Protein AF-A0A090M4R9-F1 (afdb_monomer)

Nearest PDB structures (foldseek):
  3mxz-assembly1_A  TM=8.730E-01  e=6.800E-06  Arabidopsis thaliana
  1h7c-assembly1_A  TM=8.336E-01  e=1.410E-05  Homo sapiens
  6b87-assembly1_A-2  TM=7.818E-01  e=1.385E+00  synthetic construct
  6b87-assembly2_B-3  TM=8.150E-01  e=1.733E+00  synthetic construct
  7uc6-assembly1_A  TM=7.525E-01  e=1.733E+00  Homo sapiens

Organism: Ostreococcus tauri (NCBI:txid70448)

Radius of gyration: 20.89 Å; Cα contacts (8 Å, |Δi|>4): 79; chains: 1; bounding box: 40×32×60 Å

InterPro domains:
  IPR004226 Tubulin binding cofactor A [PF02970] (12-111)
  IPR004226 Tubulin binding cofactor A [PTHR21500] (12-118)
  IPR036126 Tubulin binding cofactor A superfamily [SSF46988] (14-114)

Mean predicted aligned error: 5.05 Å

Secondary structure (DSSP, 8-state):
-PPPPPPPHHHHHHHHHHHHHHHHHHHHHHHHHHHHHHHHHHHHHHHHHTT--HHHHHHHHHHHHHHHHHHHHHHHHHHHHHHHHHHHHHHHTT-TTTTT-HHHHHHHHHHHHHHHHH--

Sequence (120 aa):
MEATPRASAEDAKRAIKIKTGSLRRLFRERAMYAEEVELGERETRAMRARGADASDVKQQENVLQESTMMVHDNATRLIDARNDLESTVKHFELDDGVRESEELVAARALLEEVRAGLET

Structure (mmCIF, N/CA/C/O backbone):
data_AF-A0A090M4R9-F1
#
_entry.id   AF-A0A090M4R9-F1
#
loop_
_atom_site.group_PDB
_atom_site.id
_atom_site.type_symbol
_atom_site.label_atom_id
_atom_site.label_alt_id
_atom_site.label_comp_id
_atom_site.label_asym_id
_atom_site.label_entity_id
_atom_site.label_seq_id
_atom_site.pdbx_PDB_ins_code
_atom_site.Cartn_x
_atom_site.Cartn_y
_atom_site.Cartn_z
_atom_site.occupancy
_atom_site.B_iso_or_equiv
_atom_site.auth_seq_id
_atom_site.auth_comp_id
_atom_site.auth_asym_id
_atom_site.auth_atom_id
_atom_site.pdbx_PDB_model_num
ATOM 1 N N . MET A 1 1 ? 17.130 23.641 -28.089 1.00 40.41 1 MET A N 1
ATOM 2 C CA . MET A 1 1 ? 16.287 22.821 -27.198 1.00 40.41 1 MET A CA 1
ATOM 3 C C . MET A 1 1 ? 17.169 21.691 -26.706 1.00 40.41 1 MET A C 1
ATOM 5 O O . MET A 1 1 ? 17.398 20.752 -27.455 1.00 40.41 1 MET A O 1
ATOM 9 N N . GLU A 1 2 ? 17.782 21.850 -25.533 1.00 36.34 2 GLU A N 1
ATOM 10 C CA . GLU A 1 2 ? 18.519 20.754 -24.898 1.00 36.34 2 GLU A CA 1
ATOM 11 C C . GLU A 1 2 ? 17.513 19.662 -24.545 1.00 36.34 2 GLU A C 1
ATOM 13 O O . GLU A 1 2 ? 16.566 19.895 -23.794 1.00 36.34 2 GLU A O 1
ATOM 18 N N . ALA A 1 3 ? 17.679 18.491 -25.157 1.00 44.41 3 ALA A N 1
ATOM 19 C CA . ALA A 1 3 ? 16.965 17.301 -24.744 1.00 44.41 3 ALA A CA 1
ATOM 20 C C . ALA A 1 3 ? 17.395 16.993 -23.308 1.00 44.41 3 ALA A C 1
ATOM 22 O O . ALA A 1 3 ? 18.577 16.774 -23.044 1.00 44.41 3 ALA A O 1
ATOM 23 N N . THR A 1 4 ? 16.441 17.014 -22.380 1.00 46.31 4 THR A N 1
ATOM 24 C CA . THR A 1 4 ? 16.626 16.498 -21.024 1.00 46.31 4 THR A CA 1
ATOM 25 C C . THR A 1 4 ? 17.293 15.121 -21.122 1.00 46.31 4 THR A C 1
ATOM 27 O O . THR A 1 4 ? 16.818 14.301 -21.915 1.00 46.31 4 THR A O 1
ATOM 30 N N . PRO A 1 5 ? 18.393 14.846 -20.396 1.00 50.44 5 PRO A N 1
ATOM 31 C CA . PRO A 1 5 ? 19.072 13.565 -20.519 1.00 50.44 5 PRO A CA 1
ATOM 32 C C . PRO A 1 5 ? 18.093 12.451 -20.144 1.00 50.44 5 PRO A C 1
ATOM 34 O O . PRO A 1 5 ? 17.562 12.419 -19.034 1.00 50.44 5 PRO A O 1
ATOM 37 N N . ARG A 1 6 ? 17.811 11.569 -21.109 1.00 60.31 6 ARG A N 1
ATOM 38 C CA . ARG A 1 6 ? 16.995 10.372 -20.900 1.00 60.31 6 ARG A CA 1
ATOM 39 C C . ARG A 1 6 ? 17.700 9.548 -19.823 1.00 60.31 6 ARG A C 1
ATOM 41 O O . ARG A 1 6 ? 18.895 9.285 -19.959 1.00 60.31 6 ARG A O 1
ATOM 48 N N . ALA A 1 7 ? 16.993 9.195 -18.749 1.00 68.44 7 ALA A N 1
ATOM 49 C CA . ALA A 1 7 ? 17.532 8.286 -17.742 1.00 68.44 7 ALA A CA 1
ATOM 50 C C . ALA A 1 7 ? 18.058 7.023 -18.442 1.00 68.44 7 ALA A C 1
ATOM 52 O O . ALA A 1 7 ? 17.438 6.551 -19.399 1.00 68.44 7 ALA A O 1
ATOM 53 N N . SER A 1 8 ? 19.209 6.504 -18.008 1.00 86.88 8 SER A N 1
ATOM 54 C CA . SER A 1 8 ? 19.738 5.276 -18.600 1.00 86.88 8 SER A CA 1
ATOM 55 C C . SER A 1 8 ? 18.761 4.118 -18.357 1.00 86.88 8 SER A C 1
ATOM 57 O O . SER A 1 8 ? 18.022 4.124 -17.369 1.00 86.88 8 SER A O 1
ATOM 59 N N . ALA A 1 9 ? 18.758 3.103 -19.226 1.00 91.12 9 ALA A N 1
ATOM 60 C CA . ALA A 1 9 ? 17.903 1.925 -19.042 1.00 91.12 9 ALA A CA 1
ATOM 61 C C . ALA A 1 9 ? 18.119 1.259 -17.667 1.00 91.12 9 ALA A C 1
ATOM 63 O O . ALA A 1 9 ? 17.178 0.756 -17.059 1.00 91.12 9 ALA A O 1
ATOM 64 N N . GLU A 1 10 ? 19.340 1.318 -17.132 1.00 94.25 10 GLU A N 1
ATOM 65 C CA . GLU A 1 10 ? 19.664 0.821 -15.792 1.00 94.25 10 GLU A CA 1
ATOM 66 C C . GLU A 1 10 ? 19.047 1.674 -14.674 1.00 94.25 10 GLU A C 1
ATOM 68 O O . GLU A 1 10 ? 18.541 1.135 -13.687 1.00 94.25 10 GLU A O 1
ATOM 73 N N . ASP A 1 11 ? 19.018 3.000 -14.830 1.00 94.75 11 ASP A N 1
ATOM 74 C CA . ASP A 1 11 ? 18.338 3.885 -13.878 1.00 94.75 11 ASP A CA 1
ATOM 75 C C . ASP A 1 11 ? 16.821 3.675 -13.904 1.00 94.75 11 ASP A C 1
ATOM 77 O O . ASP A 1 11 ? 16.182 3.666 -12.848 1.00 94.75 11 ASP A O 1
ATOM 81 N N . ALA A 1 12 ? 16.250 3.429 -15.087 1.00 95.00 12 ALA A N 1
ATOM 82 C CA . ALA A 1 12 ? 14.839 3.091 -15.249 1.00 95.00 12 ALA A CA 1
ATOM 83 C C . ALA A 1 12 ? 14.486 1.775 -14.535 1.00 95.00 12 ALA A C 1
ATOM 85 O O . ALA A 1 12 ? 13.573 1.750 -13.705 1.00 95.00 12 ALA A O 1
ATOM 86 N N . LYS A 1 13 ? 15.251 0.700 -14.773 1.00 97.19 13 LYS A N 1
ATOM 87 C CA . LYS A 1 13 ? 15.080 -0.590 -14.076 1.00 97.19 13 LYS A CA 1
ATOM 88 C C . LYS A 1 13 ? 15.193 -0.429 -12.563 1.00 97.19 13 LYS A C 1
ATOM 90 O O . LYS A 1 13 ? 14.337 -0.913 -11.820 1.00 97.19 13 LYS A O 1
ATOM 95 N N . ARG A 1 14 ? 16.202 0.312 -12.086 1.00 97.44 14 ARG A N 1
ATOM 96 C CA . ARG A 1 14 ? 16.371 0.608 -10.655 1.00 97.44 14 ARG A CA 1
ATOM 97 C C . ARG A 1 14 ? 15.144 1.322 -10.085 1.00 97.44 14 ARG A C 1
ATOM 99 O O . ARG A 1 14 ? 14.657 0.921 -9.027 1.00 97.44 14 ARG A O 1
ATOM 106 N N . ALA A 1 15 ? 14.635 2.346 -10.767 1.00 96.88 15 ALA A N 1
ATOM 107 C CA . ALA A 1 15 ? 13.455 3.085 -10.328 1.00 96.88 15 ALA A CA 1
ATOM 108 C C . ALA A 1 15 ? 12.212 2.185 -10.252 1.00 96.88 15 ALA A C 1
ATOM 110 O O . ALA A 1 15 ? 11.518 2.188 -9.233 1.00 96.88 15 ALA A O 1
ATOM 111 N N . ILE A 1 16 ? 11.971 1.365 -11.282 1.00 98.25 16 ILE A N 1
ATOM 112 C CA . ILE A 1 16 ? 10.866 0.395 -11.317 1.00 98.25 16 ILE A CA 1
ATOM 113 C C . ILE A 1 16 ? 10.975 -0.580 -10.142 1.00 98.25 16 ILE A C 1
ATOM 115 O O . ILE A 1 16 ? 9.998 -0.787 -9.418 1.00 98.25 16 ILE A O 1
ATOM 119 N N . LYS A 1 17 ? 12.166 -1.135 -9.893 1.00 98.31 17 LYS A N 1
ATOM 120 C CA . LYS A 1 17 ? 12.410 -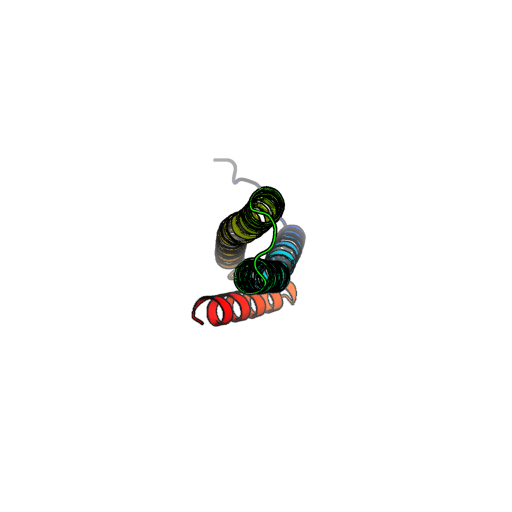2.071 -8.788 1.00 98.31 17 LYS A CA 1
ATOM 121 C C . LYS A 1 17 ? 12.111 -1.454 -7.423 1.00 98.31 17 LYS A C 1
ATOM 123 O O . LYS A 1 17 ? 11.443 -2.083 -6.603 1.00 98.31 17 LYS A O 1
ATOM 128 N N . ILE A 1 18 ? 12.567 -0.222 -7.185 1.00 98.50 18 ILE A N 1
ATOM 129 C CA . ILE A 1 18 ? 12.322 0.501 -5.928 1.00 98.50 18 ILE A CA 1
ATOM 130 C C . ILE A 1 18 ? 10.822 0.728 -5.727 1.00 98.50 18 ILE A C 1
ATOM 132 O O . ILE A 1 18 ? 10.282 0.360 -4.685 1.00 98.50 18 ILE A O 1
ATOM 136 N N . LYS A 1 19 ? 10.135 1.278 -6.734 1.00 98.56 19 LYS A N 1
ATOM 137 C CA . LYS A 1 19 ? 8.696 1.574 -6.653 1.00 98.56 19 LYS A CA 1
ATOM 138 C C . LYS A 1 19 ? 7.859 0.301 -6.482 1.00 98.56 19 LYS A C 1
ATOM 140 O O . LYS A 1 19 ? 6.935 0.282 -5.673 1.00 98.56 19 LYS A O 1
ATOM 145 N N . THR A 1 20 ? 8.245 -0.789 -7.147 1.00 98.69 20 THR A N 1
ATOM 146 C CA . THR A 1 20 ? 7.644 -2.122 -6.962 1.00 98.69 20 THR A CA 1
ATOM 147 C C . THR A 1 20 ? 7.800 -2.608 -5.520 1.00 98.69 20 THR A C 1
ATOM 149 O O . T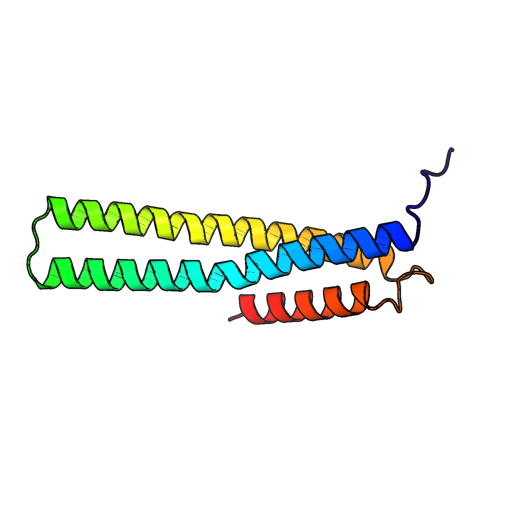HR A 1 20 ? 6.842 -3.094 -4.921 1.00 98.69 20 THR A O 1
ATOM 152 N N . GLY A 1 21 ? 8.987 -2.455 -4.925 1.00 98.44 21 GLY A N 1
ATOM 153 C CA . GLY A 1 21 ? 9.229 -2.806 -3.523 1.00 98.44 21 GLY A CA 1
ATOM 154 C C . GLY A 1 21 ? 8.365 -1.998 -2.552 1.00 98.44 21 GLY A C 1
ATOM 155 O O . GLY A 1 21 ? 7.739 -2.577 -1.661 1.00 98.44 21 GLY A O 1
ATOM 156 N N . SER A 1 22 ? 8.279 -0.682 -2.759 1.00 98.19 22 SER A N 1
ATOM 157 C CA . SER A 1 22 ? 7.440 0.212 -1.952 1.00 98.19 22 SER A CA 1
ATOM 158 C C . SER A 1 22 ? 5.963 -0.177 -2.010 1.00 98.19 22 SER A C 1
ATOM 160 O O . SER A 1 22 ? 5.335 -0.338 -0.963 1.00 98.19 22 SER A O 1
ATOM 162 N N . LEU A 1 23 ? 5.426 -0.402 -3.215 1.00 98.50 23 LEU A N 1
ATOM 163 C CA . LEU A 1 23 ? 4.041 -0.833 -3.401 1.00 98.50 23 LEU A CA 1
ATOM 164 C C . LEU A 1 23 ? 3.774 -2.182 -2.717 1.00 98.50 23 LEU A C 1
ATOM 166 O O . LEU A 1 23 ? 2.784 -2.331 -2.005 1.00 98.50 23 LEU A O 1
ATOM 170 N N . ARG A 1 24 ? 4.686 -3.152 -2.868 1.00 98.06 24 ARG A N 1
ATOM 171 C CA . ARG A 1 24 ? 4.543 -4.488 -2.270 1.00 98.06 24 ARG A CA 1
ATOM 172 C C . ARG A 1 24 ? 4.492 -4.434 -0.746 1.00 98.06 24 ARG A C 1
ATOM 174 O O . ARG A 1 24 ? 3.722 -5.175 -0.140 1.00 98.06 24 ARG A O 1
ATOM 181 N N . ARG A 1 25 ? 5.313 -3.582 -0.125 1.00 97.69 25 ARG A N 1
ATOM 182 C CA . ARG A 1 25 ? 5.317 -3.388 1.332 1.00 97.69 25 ARG A CA 1
ATOM 183 C C . ARG A 1 25 ? 3.972 -2.842 1.804 1.00 97.69 25 ARG A C 1
ATOM 185 O O . ARG A 1 25 ? 3.354 -3.460 2.662 1.00 97.69 25 ARG A O 1
ATOM 192 N N . LEU A 1 26 ? 3.500 -1.758 1.187 1.00 97.38 26 LEU A N 1
ATOM 193 C CA . LEU A 1 26 ? 2.215 -1.139 1.529 1.00 97.38 26 LEU A CA 1
ATOM 194 C C . LEU A 1 26 ? 1.049 -2.119 1.361 1.00 97.38 26 LEU A C 1
ATOM 196 O O . LEU A 1 26 ? 0.179 -2.191 2.226 1.00 97.38 26 LEU A O 1
ATOM 200 N N . PHE A 1 27 ? 1.064 -2.916 0.288 1.00 96.12 27 PHE A N 1
ATOM 201 C CA . PHE A 1 27 ? 0.010 -3.890 0.011 1.00 96.12 27 PHE A CA 1
ATOM 202 C C . PHE A 1 27 ? -0.065 -4.996 1.071 1.00 96.12 27 PHE A C 1
ATOM 204 O O . PHE A 1 27 ? -1.155 -5.418 1.443 1.00 96.12 27 PHE A O 1
ATOM 211 N N . ARG A 1 28 ? 1.083 -5.431 1.607 1.00 93.88 28 ARG A N 1
ATOM 212 C CA . ARG A 1 28 ? 1.130 -6.408 2.707 1.00 93.88 28 ARG A CA 1
ATOM 213 C C . ARG A 1 28 ? 0.703 -5.808 4.044 1.00 93.88 28 ARG A C 1
ATOM 215 O O . ARG A 1 28 ? 0.009 -6.472 4.806 1.00 93.88 28 ARG A O 1
ATOM 222 N N . GLU A 1 29 ? 1.097 -4.566 4.319 1.00 94.75 29 GLU A N 1
ATOM 223 C CA . GLU A 1 29 ? 0.737 -3.854 5.555 1.00 94.75 29 GLU A CA 1
ATOM 224 C C . GLU A 1 29 ? -0.778 -3.691 5.719 1.00 94.75 29 GLU A C 1
ATOM 226 O O . GLU A 1 29 ? -1.276 -3.765 6.839 1.00 94.75 29 GLU A O 1
ATOM 231 N N . ARG A 1 30 ? -1.524 -3.558 4.614 1.00 92.62 30 ARG A N 1
ATOM 232 C CA . ARG A 1 30 ? -2.993 -3.503 4.634 1.00 92.62 30 ARG A CA 1
ATOM 233 C C . ARG A 1 30 ? -3.617 -4.654 5.428 1.00 92.62 30 ARG A C 1
ATOM 235 O O . ARG A 1 30 ? -4.528 -4.414 6.213 1.00 92.62 30 ARG A O 1
ATOM 242 N N . ALA A 1 31 ? -3.152 -5.888 5.215 1.00 89.44 31 ALA A N 1
ATOM 243 C CA . ALA A 1 31 ? -3.717 -7.063 5.879 1.00 8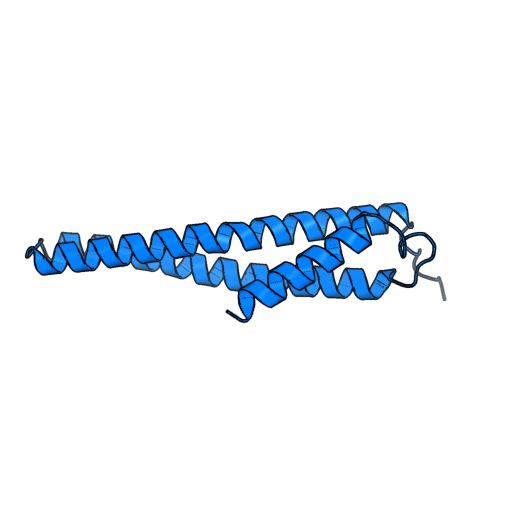9.44 31 ALA A CA 1
ATOM 244 C C . ALA A 1 31 ? -3.482 -7.027 7.397 1.00 89.44 31 ALA A C 1
ATOM 246 O O . ALA A 1 31 ? -4.390 -7.323 8.165 1.00 89.44 31 ALA A O 1
ATOM 247 N N . MET A 1 32 ? -2.291 -6.590 7.816 1.00 91.75 32 MET A N 1
ATOM 248 C CA . MET A 1 32 ? -1.939 -6.428 9.228 1.00 91.75 32 MET A CA 1
ATOM 249 C C . MET A 1 32 ? -2.828 -5.378 9.907 1.00 91.75 32 MET A C 1
ATOM 251 O O . MET A 1 32 ? -3.411 -5.653 10.950 1.00 91.75 32 MET A O 1
ATOM 255 N N . TYR A 1 33 ? -2.995 -4.200 9.296 1.00 92.50 33 TYR A N 1
ATOM 256 C CA . TYR A 1 33 ? -3.842 -3.153 9.876 1.00 92.50 33 TYR A CA 1
ATOM 257 C C . TYR A 1 33 ? -5.326 -3.540 9.907 1.00 92.50 33 TYR A C 1
ATOM 259 O O . TYR A 1 33 ? -6.029 -3.192 10.853 1.00 92.50 33 TYR A O 1
ATOM 267 N N . ALA A 1 34 ? -5.810 -4.284 8.907 1.00 92.06 34 ALA A N 1
ATOM 268 C CA . ALA A 1 34 ? -7.171 -4.814 8.924 1.00 92.06 34 ALA A CA 1
ATOM 269 C C . ALA A 1 34 ? -7.381 -5.796 10.091 1.00 92.06 34 ALA A C 1
ATOM 271 O O . ALA A 1 34 ? -8.375 -5.691 10.808 1.00 92.06 34 ALA A O 1
ATOM 272 N N . GLU A 1 35 ? -6.426 -6.699 10.329 1.00 94.06 35 GLU A N 1
ATOM 273 C CA . GLU A 1 35 ? -6.478 -7.646 11.448 1.00 94.06 35 GLU A CA 1
ATOM 274 C C . GLU A 1 35 ? -6.472 -6.936 12.814 1.00 94.06 35 GLU A C 1
ATOM 276 O O . GLU A 1 35 ? -7.241 -7.308 13.705 1.00 94.06 35 GLU A O 1
ATOM 281 N N . GLU A 1 36 ? -5.657 -5.888 12.977 1.00 95.31 36 GLU A N 1
ATOM 282 C CA . GLU A 1 36 ? -5.624 -5.069 14.197 1.00 95.31 36 GLU A CA 1
ATOM 283 C C . GLU A 1 36 ? -6.973 -4.396 14.477 1.00 95.31 36 GLU A C 1
ATOM 285 O O . GLU A 1 36 ? -7.459 -4.438 15.610 1.00 95.31 36 GLU A O 1
ATOM 290 N N . VAL A 1 37 ? -7.612 -3.825 13.449 1.00 96.88 37 VAL A N 1
ATOM 291 C CA . VAL A 1 37 ? -8.947 -3.221 13.578 1.00 96.88 37 VAL A CA 1
ATOM 292 C C . VAL A 1 37 ? -9.976 -4.273 13.977 1.00 96.88 37 VAL A C 1
ATOM 294 O O . VAL A 1 37 ? -10.711 -4.074 14.944 1.00 96.88 37 VAL A O 1
ATOM 297 N N . GLU A 1 38 ? -10.001 -5.428 13.310 1.00 96.88 38 GLU A N 1
ATOM 298 C CA . GLU A 1 38 ? -10.931 -6.499 13.671 1.00 96.88 38 GLU A CA 1
ATOM 299 C C . GLU A 1 38 ? -10.733 -6.993 15.111 1.00 96.88 38 GLU A C 1
ATOM 301 O O . GLU A 1 38 ? -11.707 -7.277 15.819 1.00 96.88 38 GLU A O 1
ATOM 306 N N . LEU A 1 39 ? -9.480 -7.122 15.558 1.00 96.56 3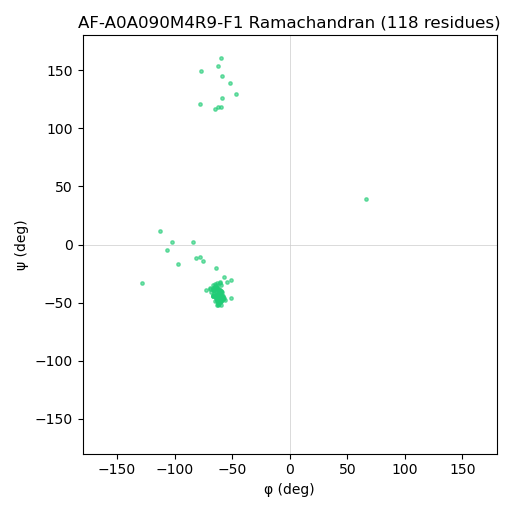9 LEU A N 1
ATOM 307 C CA . LEU A 1 39 ? -9.164 -7.518 16.926 1.00 96.56 39 LEU A CA 1
ATOM 308 C C . LEU A 1 39 ? -9.642 -6.463 17.926 1.00 96.56 39 LEU A C 1
ATOM 310 O O . LEU A 1 39 ? -10.339 -6.816 18.881 1.00 96.56 39 LEU A O 1
ATOM 314 N N . GLY A 1 40 ? -9.335 -5.189 17.677 1.00 97.44 40 GLY A N 1
ATOM 315 C CA . GLY A 1 40 ? -9.760 -4.075 18.519 1.00 97.44 40 GLY A CA 1
ATOM 316 C C . GLY A 1 40 ? -11.282 -3.965 18.607 1.00 97.44 40 GLY A C 1
ATOM 317 O O . GLY A 1 40 ? -11.832 -3.769 19.693 1.00 97.44 40 GLY A O 1
ATOM 318 N N . GLU A 1 41 ? -11.996 -4.185 17.503 1.00 97.88 41 GLU A N 1
ATOM 319 C CA . GLU A 1 41 ? -13.454 -4.254 17.494 1.00 97.88 41 GLU A CA 1
ATOM 320 C C . GLU A 1 41 ? -13.998 -5.429 18.319 1.00 97.88 41 GLU A C 1
ATOM 322 O O . GLU A 1 41 ? -14.952 -5.266 19.088 1.00 97.88 41 GLU A O 1
ATOM 327 N N . ARG A 1 42 ? -13.422 -6.632 18.160 1.00 98.06 42 ARG A N 1
ATOM 328 C CA . ARG A 1 42 ? -13.814 -7.821 18.937 1.00 98.06 42 ARG A CA 1
ATOM 329 C C . ARG A 1 42 ? -13.617 -7.581 20.428 1.00 98.06 42 ARG A C 1
ATOM 331 O O . ARG A 1 42 ? -14.520 -7.880 21.210 1.00 98.06 42 ARG A O 1
ATOM 338 N N . GLU A 1 43 ? -12.478 -7.018 20.810 1.00 97.44 43 GLU A N 1
ATOM 339 C CA . GLU A 1 43 ? -12.168 -6.686 22.196 1.00 97.44 43 GLU A CA 1
ATOM 340 C C . GLU A 1 43 ? -13.135 -5.636 22.752 1.00 97.44 43 GLU A C 1
ATOM 342 O O . GLU A 1 43 ? -13.742 -5.862 23.799 1.00 97.44 43 GLU A O 1
ATOM 347 N N . THR A 1 44 ? -13.381 -4.554 22.009 1.00 97.81 44 THR A N 1
ATOM 348 C CA . THR A 1 44 ? -14.324 -3.493 22.398 1.00 97.81 44 THR A CA 1
ATOM 349 C C . THR A 1 44 ? -15.732 -4.055 22.617 1.00 97.81 44 THR A C 1
ATOM 351 O O . THR A 1 44 ? -16.374 -3.777 23.634 1.00 97.81 44 THR A O 1
ATOM 354 N N . ARG A 1 45 ? -16.218 -4.912 21.704 1.00 98.00 45 ARG A N 1
ATOM 355 C CA . ARG A 1 45 ? -17.510 -5.608 21.850 1.00 98.00 45 ARG A CA 1
ATOM 356 C C . ARG A 1 45 ? -17.535 -6.505 23.088 1.00 98.00 45 ARG A C 1
ATOM 358 O O . ARG A 1 45 ? -18.513 -6.479 23.835 1.00 98.00 45 ARG A O 1
ATOM 365 N N . ALA A 1 46 ? -16.467 -7.261 23.338 1.00 98.06 46 ALA A N 1
ATOM 366 C CA . ALA A 1 46 ? -16.361 -8.131 24.506 1.00 98.06 46 ALA A CA 1
ATOM 367 C C . ALA A 1 46 ? -16.324 -7.342 25.828 1.00 98.06 46 ALA A C 1
ATOM 369 O O . ALA A 1 46 ? -16.953 -7.760 26.800 1.00 98.06 46 ALA A O 1
ATOM 370 N N . MET A 1 47 ? -15.636 -6.195 25.870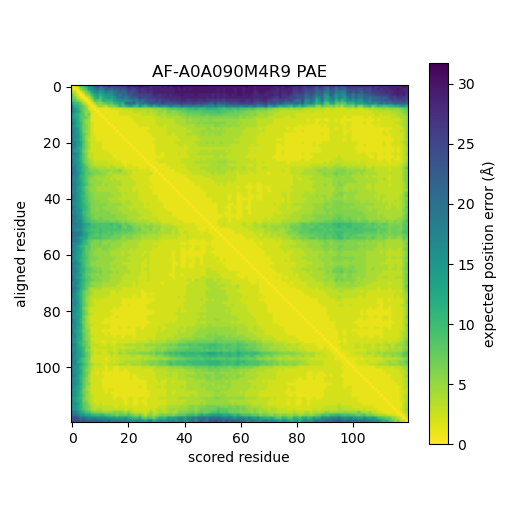 1.00 97.94 47 MET A N 1
ATOM 371 C CA . MET A 1 47 ? -15.606 -5.291 27.028 1.00 97.94 47 MET A CA 1
ATOM 372 C C . MET A 1 47 ? -16.998 -4.762 27.366 1.00 97.94 47 MET A C 1
ATOM 374 O O . MET A 1 47 ? -17.419 -4.815 28.522 1.00 97.94 47 MET A O 1
ATOM 378 N N . ARG A 1 48 ? -17.745 -4.324 26.346 1.00 96.25 48 ARG A N 1
ATOM 379 C CA . ARG A 1 48 ? -19.131 -3.868 26.506 1.00 96.25 48 ARG A CA 1
ATOM 380 C C . ARG A 1 48 ? -20.042 -4.990 27.000 1.00 96.25 48 ARG A C 1
ATOM 382 O O . ARG A 1 48 ? -20.814 -4.780 27.929 1.00 96.25 48 ARG A O 1
ATOM 389 N N . ALA A 1 49 ? -19.922 -6.186 26.423 1.00 97.69 49 ALA A N 1
ATOM 390 C CA . ALA A 1 49 ? -20.755 -7.334 26.780 1.00 97.69 49 ALA A CA 1
ATOM 391 C C . ALA A 1 49 ? -20.540 -7.814 28.225 1.00 97.69 49 ALA A C 1
ATOM 393 O O . ALA A 1 49 ? -21.496 -8.219 28.882 1.00 97.69 49 ALA A O 1
ATOM 394 N N . ARG A 1 50 ? -19.303 -7.747 28.738 1.00 97.38 50 ARG A N 1
ATOM 395 C CA . ARG A 1 50 ? -18.986 -8.126 30.126 1.00 97.38 50 ARG A CA 1
ATOM 396 C C . ARG A 1 50 ? -19.227 -7.017 31.155 1.00 97.38 50 ARG A C 1
ATOM 398 O O . ARG A 1 50 ? -18.932 -7.229 32.325 1.00 97.38 50 ARG A O 1
ATOM 405 N N . GLY A 1 51 ? -19.722 -5.850 30.731 1.00 97.19 51 GLY A N 1
ATOM 406 C CA . GLY A 1 51 ? -19.960 -4.709 31.617 1.00 97.19 51 GLY A CA 1
ATOM 407 C C . GLY A 1 51 ? -18.677 -4.115 32.205 1.00 97.19 51 GLY A C 1
ATOM 408 O O . GLY A 1 51 ? -18.661 -3.770 33.383 1.00 97.19 51 GLY A O 1
ATOM 409 N N . ALA A 1 52 ? -17.600 -4.040 31.412 1.00 97.69 52 ALA A N 1
ATOM 410 C CA . ALA A 1 52 ? -16.366 -3.368 31.821 1.00 97.69 52 ALA A CA 1
ATOM 411 C C . ALA A 1 52 ? -16.607 -1.880 32.147 1.00 97.69 52 ALA A C 1
ATOM 413 O O . ALA A 1 52 ? -17.597 -1.292 31.702 1.00 97.69 52 ALA A O 1
ATOM 414 N N . ASP A 1 53 ? -15.687 -1.276 32.904 1.00 98.06 53 ASP A N 1
ATOM 415 C CA . ASP A 1 53 ? -15.780 0.134 33.281 1.00 98.06 53 ASP A CA 1
ATOM 416 C C . ASP A 1 53 ? -15.816 1.051 32.047 1.00 98.06 53 ASP A C 1
ATOM 418 O O . ASP A 1 53 ? -15.178 0.792 31.023 1.00 98.06 53 ASP A O 1
ATOM 422 N N . ALA A 1 54 ? -16.575 2.144 32.139 1.00 96.69 54 ALA A N 1
ATOM 423 C CA . ALA A 1 54 ? -16.751 3.072 31.027 1.00 96.69 54 ALA A CA 1
ATOM 424 C C . ALA A 1 54 ? -15.434 3.747 30.605 1.00 96.69 54 ALA A C 1
ATOM 426 O O . ALA A 1 54 ? -15.247 4.023 29.418 1.00 96.69 54 ALA A O 1
ATOM 427 N N . SER A 1 55 ? -14.527 4.003 31.552 1.00 97.81 55 SER A N 1
ATOM 428 C CA . SER A 1 55 ? -13.196 4.540 31.272 1.00 97.81 55 SER A CA 1
ATOM 429 C C . SER A 1 55 ? -12.353 3.535 30.491 1.00 97.81 55 SER A C 1
ATOM 431 O O . SER A 1 55 ? -11.742 3.909 29.491 1.00 97.81 55 SER A O 1
ATOM 433 N N . ASP A 1 56 ? -12.378 2.261 30.890 1.00 97.75 56 ASP A N 1
ATOM 434 C CA . ASP A 1 56 ? -11.636 1.191 30.215 1.00 97.75 56 ASP A CA 1
ATOM 435 C C . ASP A 1 56 ? -12.148 0.983 28.784 1.00 97.75 56 ASP A C 1
ATOM 437 O O . ASP A 1 56 ? -11.363 0.905 27.839 1.00 97.75 56 ASP A O 1
ATOM 441 N N . VAL A 1 57 ? -13.475 0.947 28.597 1.00 98.00 57 VAL A N 1
ATOM 442 C CA . VAL A 1 57 ? -14.085 0.844 27.259 1.00 98.00 57 VAL A CA 1
ATOM 443 C C . VAL A 1 57 ? -13.667 2.028 26.392 1.00 98.00 57 VAL A C 1
ATOM 445 O O . VAL A 1 57 ? -13.258 1.829 25.252 1.00 98.00 57 VAL A O 1
ATOM 448 N N . LYS A 1 58 ? -13.712 3.252 26.928 1.00 97.88 58 LYS A N 1
ATOM 449 C CA . LYS A 1 58 ? -13.319 4.452 26.182 1.00 97.88 58 LYS A CA 1
ATOM 450 C C . LYS A 1 58 ? -11.837 4.445 25.805 1.00 97.88 58 LYS A C 1
ATOM 452 O O . LYS A 1 58 ? -11.484 4.904 24.723 1.00 97.88 58 LYS A O 1
ATOM 457 N N . GLN A 1 59 ? -10.967 3.928 26.670 1.00 98.12 59 GLN A N 1
ATOM 458 C CA . GLN A 1 59 ? -9.554 3.765 26.339 1.00 98.12 59 GLN A CA 1
ATOM 459 C C . GLN A 1 59 ? -9.371 2.792 25.170 1.00 98.12 59 GLN A C 1
ATOM 461 O O . GLN A 1 59 ? -8.652 3.118 24.228 1.00 98.12 59 GLN A O 1
ATOM 466 N N . GLN A 1 60 ? -10.058 1.649 25.195 1.00 98.06 60 GLN A N 1
ATOM 467 C CA . GLN A 1 60 ? -10.012 0.691 24.093 1.00 98.06 60 GLN A CA 1
ATOM 468 C C . GLN A 1 60 ? -10.547 1.288 22.783 1.00 98.06 60 GLN A C 1
ATOM 470 O O . GLN A 1 60 ? -9.985 1.044 21.720 1.00 98.06 60 GLN A O 1
ATOM 475 N N . GLU A 1 61 ? -11.602 2.103 22.843 1.00 97.88 61 GLU A N 1
ATOM 476 C CA . GLU A 1 61 ? -12.132 2.796 21.663 1.00 97.88 61 GLU A CA 1
ATOM 477 C C . GLU A 1 61 ? -11.126 3.767 21.046 1.00 97.88 61 GLU A C 1
ATOM 479 O O . GLU A 1 61 ? -11.033 3.841 19.823 1.00 97.88 61 GLU A O 1
ATOM 484 N N . ASN A 1 62 ? -10.344 4.474 21.867 1.00 97.88 62 ASN A N 1
ATOM 485 C CA . ASN A 1 62 ? -9.279 5.340 21.362 1.00 97.88 62 ASN A CA 1
ATOM 486 C C . ASN A 1 62 ? -8.200 4.519 20.638 1.00 97.88 62 ASN A C 1
ATOM 488 O O . ASN A 1 62 ? -7.785 4.894 19.545 1.00 97.88 62 ASN A O 1
ATOM 492 N N . VAL A 1 63 ? -7.800 3.372 21.203 1.00 96.56 63 VAL A N 1
ATOM 493 C CA . VAL A 1 63 ? -6.838 2.454 20.565 1.00 96.56 63 VAL A CA 1
ATOM 494 C C . VAL A 1 63 ? -7.384 1.937 19.232 1.00 96.56 63 VAL A C 1
ATOM 496 O O . VAL A 1 63 ? -6.698 1.990 18.214 1.00 96.56 63 VAL A O 1
ATOM 499 N N . LEU A 1 64 ? -8.648 1.504 19.201 1.00 97.56 64 LEU A N 1
ATOM 500 C CA . LEU A 1 64 ? -9.307 1.070 17.969 1.00 97.56 64 LEU A CA 1
ATOM 501 C C . LEU A 1 64 ? -9.360 2.197 16.926 1.00 97.56 64 LEU A C 1
ATOM 503 O O . LEU A 1 64 ? -9.141 1.955 15.736 1.00 97.56 64 LEU A O 1
ATOM 507 N N . GLN A 1 65 ? -9.632 3.431 17.352 1.00 97.25 65 GLN A N 1
ATOM 508 C CA . GLN A 1 65 ? -9.629 4.586 16.462 1.00 97.25 65 GLN A CA 1
ATOM 509 C C . GLN A 1 65 ? -8.235 4.834 15.869 1.00 97.25 65 GLN A C 1
ATOM 511 O O . GLN A 1 65 ? -8.135 5.094 14.671 1.00 97.25 65 GLN A O 1
ATOM 516 N N . GLU A 1 66 ? -7.166 4.717 16.658 1.00 95.31 66 GLU A N 1
ATOM 517 C CA . GLU A 1 66 ? -5.783 4.828 16.174 1.00 95.31 66 GLU A CA 1
ATOM 518 C C . GLU A 1 66 ? -5.464 3.773 15.107 1.00 95.31 66 GLU A C 1
ATOM 520 O O . GLU A 1 66 ? -5.022 4.131 14.012 1.00 95.31 66 GLU A O 1
ATOM 525 N N . SER A 1 67 ? -5.788 2.499 15.353 1.00 94.12 67 SER A N 1
ATOM 526 C CA . SER A 1 67 ? -5.632 1.429 14.354 1.00 94.12 67 SER A CA 1
ATOM 527 C C . SER A 1 67 ? -6.467 1.681 13.093 1.00 94.12 67 SER A C 1
ATOM 529 O O . SER A 1 67 ? -6.001 1.473 11.972 1.00 94.12 67 SER A O 1
ATOM 531 N N . THR A 1 68 ? -7.687 2.202 13.244 1.00 94.44 68 THR A N 1
ATOM 532 C CA . THR A 1 68 ? -8.561 2.535 12.106 1.00 94.44 6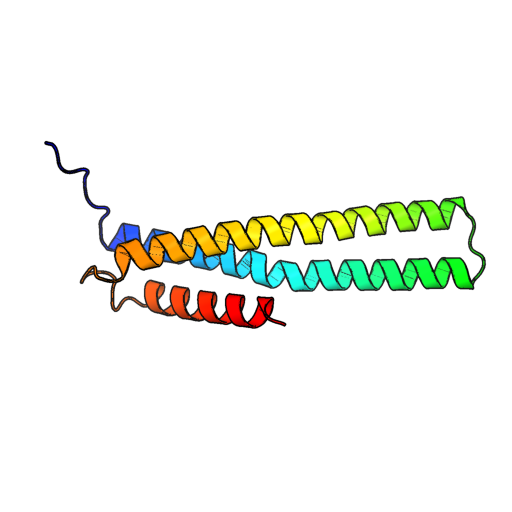8 THR A CA 1
ATOM 533 C C . THR A 1 68 ? -7.973 3.666 11.256 1.00 94.44 68 THR A C 1
ATOM 535 O O . THR A 1 68 ? -8.025 3.615 10.025 1.00 94.44 68 THR A O 1
ATOM 538 N N . MET A 1 69 ? -7.359 4.673 11.886 1.00 94.94 69 MET A N 1
ATOM 539 C CA . MET A 1 69 ? -6.658 5.741 11.164 1.00 94.94 69 MET A CA 1
ATOM 540 C C . MET A 1 69 ? -5.466 5.202 10.361 1.00 94.94 69 MET A C 1
ATOM 542 O O . MET A 1 69 ? -5.224 5.676 9.249 1.00 94.94 69 MET A O 1
ATOM 546 N N . MET A 1 70 ? -4.767 4.178 10.863 1.00 93.75 70 MET A N 1
ATOM 547 C CA . MET A 1 70 ? -3.662 3.536 10.139 1.00 93.75 70 MET A CA 1
ATOM 548 C C . MET A 1 70 ? -4.120 2.818 8.865 1.00 93.75 70 MET A C 1
ATOM 550 O O . MET A 1 70 ? -3.430 2.895 7.847 1.00 93.75 70 MET A O 1
ATOM 554 N N . VAL A 1 71 ? -5.297 2.181 8.873 1.00 93.56 71 VAL A N 1
ATOM 555 C CA . VAL A 1 71 ? -5.884 1.581 7.658 1.00 93.56 71 VAL A CA 1
ATOM 556 C C . VAL A 1 71 ? -6.103 2.645 6.581 1.00 93.56 71 VAL A C 1
ATOM 558 O O . VAL A 1 71 ? -5.760 2.433 5.416 1.00 93.56 71 VAL A O 1
ATOM 561 N N . HIS A 1 72 ? -6.633 3.807 6.964 1.00 92.06 72 HIS A N 1
ATOM 562 C CA . HIS A 1 72 ? -6.874 4.909 6.034 1.00 92.06 72 HIS A CA 1
ATOM 563 C C . HIS A 1 72 ? -5.568 5.511 5.476 1.00 92.06 72 HIS A C 1
ATOM 565 O O . HIS A 1 72 ? -5.468 5.748 4.267 1.00 92.06 72 HIS A O 1
ATOM 571 N N . ASP A 1 73 ? -4.555 5.738 6.324 1.00 95.44 73 ASP A N 1
ATOM 572 C CA . ASP A 1 73 ? -3.231 6.209 5.875 1.00 95.44 73 ASP A CA 1
ATOM 573 C C . ASP A 1 73 ? -2.592 5.216 4.898 1.00 95.44 73 ASP A C 1
ATOM 575 O O . ASP A 1 73 ? -2.172 5.590 3.800 1.00 95.44 73 ASP A O 1
ATOM 579 N N . ASN A 1 74 ? -2.587 3.927 5.256 1.00 96.12 74 ASN A N 1
ATOM 580 C CA . ASN A 1 74 ? -2.051 2.878 4.399 1.00 96.12 74 ASN A CA 1
ATOM 581 C C . ASN A 1 74 ? -2.770 2.836 3.045 1.00 96.12 74 ASN A C 1
ATOM 583 O O . ASN A 1 74 ? -2.097 2.798 2.017 1.00 96.12 74 ASN A O 1
ATOM 587 N N . ALA A 1 75 ? -4.105 2.910 3.026 1.00 93.75 75 ALA A N 1
ATOM 588 C CA . ALA A 1 75 ? -4.885 2.914 1.790 1.00 93.75 75 ALA A CA 1
ATOM 589 C C . ALA A 1 75 ? -4.525 4.100 0.880 1.00 93.75 75 ALA A C 1
ATOM 591 O O . ALA A 1 75 ? -4.326 3.916 -0.322 1.00 93.75 75 ALA A O 1
ATOM 592 N N . THR A 1 76 ? -4.373 5.297 1.453 1.00 95.69 76 THR A N 1
ATOM 593 C CA . THR A 1 76 ? -3.971 6.500 0.704 1.00 95.69 76 THR A CA 1
ATOM 594 C C . THR A 1 76 ? -2.586 6.308 0.084 1.00 95.69 76 THR A C 1
ATOM 596 O O . THR A 1 76 ? -2.412 6.428 -1.129 1.00 95.69 76 THR A O 1
ATOM 599 N N . ARG A 1 77 ? -1.607 5.894 0.895 1.00 97.19 77 ARG A N 1
ATOM 600 C CA . ARG A 1 77 ? -0.224 5.673 0.445 1.00 97.19 77 ARG A CA 1
ATOM 601 C C . ARG A 1 77 ? -0.112 4.541 -0.570 1.00 97.19 77 ARG A C 1
ATOM 603 O O . ARG A 1 77 ? 0.722 4.608 -1.472 1.00 97.19 77 ARG A O 1
ATOM 610 N N . LEU A 1 78 ? -0.937 3.505 -0.436 1.00 96.88 78 LEU A N 1
ATOM 611 C CA . LEU A 1 78 ? -1.012 2.390 -1.374 1.00 96.88 78 LEU A CA 1
ATOM 612 C C . LEU A 1 78 ? -1.495 2.858 -2.750 1.00 96.88 78 LEU A C 1
ATOM 614 O O . LEU A 1 78 ? -0.893 2.494 -3.760 1.00 96.88 78 LEU A O 1
ATOM 618 N N . ILE A 1 79 ? -2.549 3.679 -2.791 1.00 95.56 79 ILE A N 1
ATOM 619 C CA . ILE A 1 79 ? -3.071 4.267 -4.032 1.00 95.56 79 ILE A CA 1
ATOM 620 C C . ILE A 1 79 ? -2.003 5.139 -4.697 1.00 95.56 79 ILE A C 1
ATOM 622 O O . ILE A 1 79 ? -1.763 4.992 -5.897 1.00 95.56 79 ILE A O 1
ATOM 626 N N . ASP A 1 80 ? -1.321 5.986 -3.927 1.00 97.25 80 ASP A N 1
ATOM 627 C CA . ASP A 1 80 ? -0.259 6.849 -4.446 1.00 97.25 80 ASP A CA 1
ATOM 628 C C . ASP A 1 80 ? 0.910 6.036 -5.016 1.00 97.25 80 ASP A C 1
ATOM 630 O O . ASP A 1 80 ? 1.337 6.269 -6.148 1.00 97.25 80 ASP A O 1
ATOM 634 N N . ALA A 1 81 ? 1.384 5.024 -4.282 1.00 98.12 81 ALA A N 1
ATOM 635 C CA . ALA A 1 81 ? 2.458 4.141 -4.735 1.00 98.12 81 ALA A CA 1
ATOM 636 C C . ALA A 1 81 ? 2.071 3.337 -5.985 1.00 98.12 81 ALA A C 1
ATOM 638 O O . ALA A 1 81 ? 2.905 3.128 -6.869 1.00 98.12 81 ALA A O 1
ATOM 639 N N . ARG A 1 82 ? 0.806 2.903 -6.085 1.00 97.81 82 ARG A N 1
ATOM 640 C CA . ARG A 1 82 ? 0.282 2.228 -7.278 1.00 97.81 82 ARG A CA 1
ATOM 641 C C . ARG A 1 82 ? 0.315 3.172 -8.472 1.00 97.81 82 ARG A C 1
ATOM 643 O O . ARG A 1 82 ? 0.876 2.813 -9.501 1.00 97.81 82 ARG A O 1
ATOM 650 N N . ASN A 1 83 ? -0.243 4.373 -8.331 1.00 97.62 83 ASN A N 1
ATOM 651 C CA . ASN A 1 83 ? -0.302 5.357 -9.413 1.00 97.62 83 ASN A CA 1
ATOM 652 C C . ASN A 1 83 ? 1.108 5.771 -9.878 1.00 97.62 83 ASN A C 1
ATOM 654 O O . ASN A 1 83 ? 1.359 5.901 -11.078 1.00 97.62 83 ASN A O 1
ATOM 658 N N . ASP A 1 84 ? 2.045 5.933 -8.941 1.00 98.06 84 ASP A N 1
ATOM 659 C CA . ASP A 1 84 ? 3.448 6.247 -9.226 1.00 98.06 84 ASP A CA 1
ATOM 660 C C . ASP A 1 84 ? 4.154 5.114 -9.997 1.00 98.06 84 ASP A C 1
ATOM 662 O O . ASP A 1 84 ? 4.854 5.358 -10.989 1.00 98.06 84 ASP A O 1
ATOM 666 N N . LEU A 1 85 ? 3.927 3.855 -9.601 1.00 98.38 85 LEU A N 1
ATOM 667 C CA . LEU A 1 85 ? 4.450 2.698 -10.328 1.00 98.38 85 LEU A CA 1
ATOM 668 C C . LEU A 1 85 ? 3.811 2.562 -11.716 1.00 98.38 85 LEU A C 1
ATOM 670 O O . LEU A 1 85 ? 4.539 2.369 -12.685 1.00 98.38 85 LEU A O 1
ATOM 674 N N . GLU A 1 86 ? 2.489 2.712 -11.843 1.00 97.94 86 GLU A N 1
ATOM 675 C CA . GLU A 1 86 ? 1.784 2.675 -13.134 1.00 97.94 86 GLU A CA 1
ATOM 676 C C . GLU A 1 86 ? 2.314 3.737 -14.101 1.00 97.94 86 GLU A C 1
ATOM 678 O O . GLU A 1 86 ? 2.556 3.444 -15.272 1.00 97.94 86 GLU A O 1
ATOM 683 N N . SER A 1 87 ? 2.518 4.965 -13.618 1.00 97.75 87 SER A N 1
ATOM 684 C CA . SER A 1 87 ? 3.088 6.055 -14.414 1.00 97.75 87 SER A CA 1
ATOM 685 C C . SER A 1 87 ? 4.507 5.720 -14.886 1.00 97.75 87 SER A C 1
ATOM 687 O O . SER A 1 87 ? 4.831 5.871 -16.065 1.00 97.75 87 SER A O 1
ATOM 689 N N . THR A 1 88 ? 5.334 5.176 -13.988 1.00 96.44 88 THR A N 1
ATOM 690 C CA . THR A 1 88 ? 6.709 4.762 -14.305 1.00 96.44 88 THR A CA 1
ATOM 691 C C . THR A 1 88 ? 6.732 3.631 -15.339 1.00 96.44 88 THR A C 1
ATOM 693 O O . THR A 1 88 ? 7.493 3.697 -16.303 1.00 96.44 88 THR A O 1
ATOM 696 N N . VAL A 1 89 ? 5.875 2.617 -15.187 1.00 96.62 89 VAL A N 1
ATOM 697 C CA . VAL A 1 89 ? 5.738 1.505 -16.143 1.00 96.62 89 VAL A CA 1
ATOM 698 C C . VAL A 1 89 ? 5.328 2.028 -17.520 1.00 96.62 89 VAL A C 1
ATOM 700 O O . VAL A 1 89 ? 6.001 1.719 -18.499 1.00 96.62 89 VAL A O 1
ATOM 703 N N . LYS A 1 90 ? 4.293 2.875 -17.601 1.00 96.44 90 LYS A N 1
ATOM 704 C CA . LYS A 1 90 ? 3.833 3.483 -18.866 1.00 96.44 90 LYS A CA 1
ATOM 705 C C . LYS A 1 90 ? 4.916 4.311 -19.553 1.00 96.44 90 LYS A C 1
ATOM 707 O O . LYS A 1 90 ? 4.981 4.357 -20.775 1.00 96.44 90 LYS A O 1
ATOM 712 N N . HIS A 1 91 ? 5.772 4.976 -18.781 1.00 95.06 91 HIS A N 1
ATOM 713 C CA . HIS A 1 91 ? 6.846 5.788 -19.342 1.00 95.06 91 HIS A CA 1
ATOM 714 C C . HIS A 1 91 ? 7.943 4.947 -20.018 1.00 95.06 91 HIS A C 1
ATOM 716 O O . HIS A 1 91 ? 8.475 5.358 -21.048 1.00 95.06 91 HIS A O 1
ATOM 722 N N . PHE A 1 92 ? 8.273 3.777 -19.459 1.00 94.50 92 PHE A N 1
ATOM 723 C CA . PHE A 1 92 ? 9.401 2.952 -19.912 1.00 94.50 92 PHE A CA 1
ATOM 724 C C . PHE A 1 92 ? 9.006 1.681 -20.677 1.00 94.50 92 PHE A C 1
ATOM 726 O O . PHE A 1 92 ? 9.883 0.985 -21.180 1.00 94.50 92 PHE A O 1
ATOM 733 N N . GLU A 1 93 ? 7.717 1.354 -20.804 1.00 92.50 93 GLU A N 1
ATOM 734 C CA . GLU A 1 93 ? 7.287 0.069 -21.377 1.00 92.50 93 GLU A CA 1
ATOM 735 C C . GLU A 1 93 ? 7.656 -0.166 -22.846 1.00 92.50 93 GLU A C 1
ATOM 737 O O . GLU A 1 93 ? 7.680 -1.313 -23.285 1.00 92.50 93 GLU A O 1
ATOM 742 N N . LEU A 1 94 ? 7.948 0.900 -23.594 1.00 93.50 94 LEU A N 1
ATOM 743 C CA . LEU A 1 94 ? 8.380 0.833 -24.992 1.00 93.50 94 LEU A CA 1
ATOM 744 C C . LEU A 1 94 ? 9.892 1.042 -25.163 1.00 93.50 94 LEU A C 1
ATOM 746 O O . LEU A 1 94 ? 10.370 1.087 -26.293 1.00 93.50 94 LEU A O 1
ATOM 750 N N . ASP A 1 95 ? 10.643 1.218 -24.075 1.00 93.31 95 ASP A N 1
ATOM 751 C CA . ASP A 1 95 ? 12.095 1.377 -24.137 1.00 93.31 95 ASP A CA 1
ATOM 752 C C . ASP A 1 95 ? 12.755 0.008 -24.348 1.00 93.31 95 ASP A C 1
ATOM 754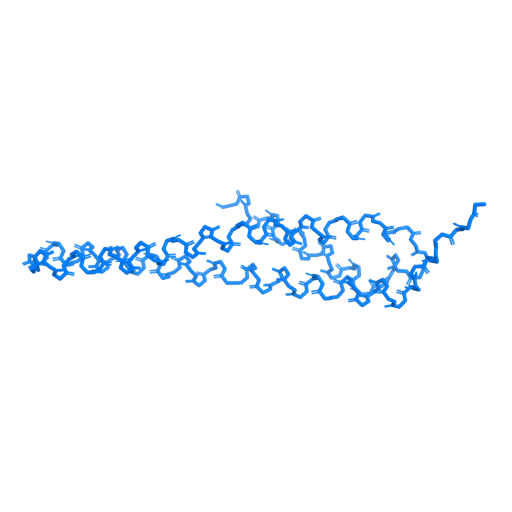 O O . ASP A 1 95 ? 12.585 -0.889 -23.523 1.00 93.31 95 ASP A O 1
ATOM 758 N N . ASP A 1 96 ? 13.517 -0.164 -25.432 1.00 91.31 96 ASP A N 1
ATOM 759 C CA . ASP A 1 96 ? 14.161 -1.438 -25.786 1.00 91.31 96 ASP A CA 1
ATOM 760 C C . ASP A 1 96 ? 15.085 -1.976 -24.682 1.00 91.31 96 ASP A C 1
ATOM 762 O O . ASP A 1 96 ? 15.235 -3.187 -24.533 1.00 91.31 96 ASP A O 1
ATOM 766 N N . GLY A 1 97 ? 15.659 -1.095 -23.856 1.00 91.94 97 GLY A N 1
ATOM 767 C CA . GLY A 1 97 ? 16.491 -1.494 -22.723 1.00 91.94 97 GLY A CA 1
ATOM 768 C C . GLY A 1 97 ? 15.707 -1.985 -21.503 1.00 91.94 97 GLY A C 1
ATOM 769 O O . GLY A 1 97 ? 16.325 -2.505 -20.574 1.00 91.94 97 GLY A O 1
ATOM 770 N N . VAL A 1 98 ? 14.380 -1.811 -21.474 1.00 95.12 98 VAL A N 1
ATOM 771 C CA . VAL A 1 98 ? 13.523 -2.026 -20.290 1.00 95.12 98 VAL A CA 1
ATOM 772 C C . VAL A 1 98 ? 12.327 -2.941 -20.572 1.00 95.12 98 VAL A C 1
ATOM 774 O O . VAL A 1 98 ? 11.932 -3.699 -19.691 1.00 95.12 98 VAL A O 1
ATOM 777 N N . ARG A 1 99 ? 11.762 -2.912 -21.784 1.00 93.31 99 ARG A N 1
ATOM 778 C CA . ARG A 1 99 ? 10.527 -3.621 -22.182 1.00 93.31 99 ARG A CA 1
ATOM 779 C C . ARG A 1 99 ? 10.498 -5.114 -21.849 1.00 93.31 99 ARG A C 1
ATOM 781 O O . ARG A 1 99 ? 9.433 -5.665 -21.591 1.00 93.31 99 ARG A O 1
ATOM 788 N N . GLU A 1 100 ? 11.661 -5.756 -21.849 1.00 93.19 100 GLU A N 1
ATOM 789 C CA . GLU A 1 100 ? 11.838 -7.192 -21.601 1.00 93.19 100 GLU A CA 1
ATOM 790 C C . GLU A 1 100 ? 12.578 -7.467 -20.282 1.00 93.19 100 GLU A C 1
ATOM 792 O O . GLU A 1 100 ? 12.997 -8.592 -20.021 1.00 93.19 100 GLU A O 1
ATOM 797 N N . SER A 1 101 ? 12.748 -6.448 -19.432 1.00 96.69 101 SER A N 1
ATOM 798 C CA . SER A 1 101 ? 13.436 -6.594 -18.152 1.00 96.69 101 SER A CA 1
ATOM 799 C C . SER A 1 101 ? 12.556 -7.273 -17.102 1.00 96.69 101 SER A C 1
ATOM 801 O O . SER A 1 101 ? 11.332 -7.106 -17.059 1.00 96.69 101 SER A O 1
ATOM 803 N N . GLU A 1 102 ? 13.201 -8.008 -16.196 1.00 97.69 102 GLU A N 1
ATOM 804 C CA . GLU A 1 102 ? 12.531 -8.673 -15.077 1.00 97.69 102 GLU A CA 1
ATOM 805 C C . GLU A 1 102 ? 11.826 -7.670 -14.153 1.00 97.69 102 GLU A C 1
ATOM 807 O O . GLU A 1 102 ? 10.757 -7.963 -13.620 1.00 97.69 102 GLU A O 1
ATOM 812 N N . GLU A 1 103 ? 12.378 -6.463 -13.990 1.00 98.06 103 GLU A N 1
ATOM 813 C CA . GLU A 1 103 ? 11.772 -5.398 -13.187 1.00 98.06 103 GLU A CA 1
ATOM 814 C C . GLU A 1 103 ? 10.422 -4.959 -13.749 1.00 98.06 103 GLU A C 1
ATOM 816 O O . GLU A 1 103 ? 9.471 -4.796 -12.983 1.00 98.06 103 GLU A O 1
ATOM 821 N N . LEU A 1 104 ? 10.316 -4.787 -15.071 1.00 97.19 104 LEU A N 1
ATOM 822 C CA . LEU A 1 104 ? 9.065 -4.383 -15.707 1.00 97.19 104 LEU A CA 1
ATOM 823 C C . LEU A 1 104 ? 8.011 -5.494 -15.609 1.00 97.19 104 LEU A C 1
ATOM 825 O O . LEU A 1 104 ? 6.849 -5.216 -15.308 1.00 97.19 104 LEU A O 1
ATOM 829 N N . VAL A 1 105 ? 8.417 -6.754 -15.801 1.00 97.88 105 VAL A N 1
ATOM 830 C CA . VAL A 1 105 ? 7.538 -7.923 -15.632 1.00 97.88 105 VAL A CA 1
ATOM 831 C C . VAL A 1 105 ? 7.029 -8.018 -14.191 1.00 97.88 105 VAL A C 1
ATOM 833 O O . VAL A 1 105 ? 5.823 -8.142 -13.967 1.00 97.88 105 VAL A O 1
ATOM 836 N N . ALA A 1 106 ? 7.919 -7.895 -13.203 1.00 98.25 106 ALA A N 1
ATOM 837 C CA . ALA A 1 106 ? 7.561 -7.949 -11.788 1.00 98.25 106 ALA A CA 1
ATOM 838 C C . ALA A 1 106 ? 6.646 -6.789 -11.364 1.00 98.25 106 ALA A C 1
ATOM 840 O O . ALA A 1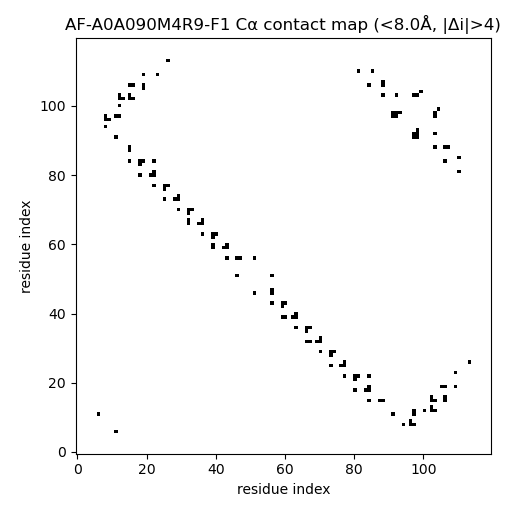 106 ? 5.731 -6.992 -10.561 1.00 98.25 106 ALA A O 1
ATOM 841 N N . ALA A 1 107 ? 6.870 -5.589 -11.906 1.00 98.50 107 ALA A N 1
ATOM 842 C CA . ALA A 1 107 ? 6.020 -4.429 -11.666 1.00 98.50 107 ALA A CA 1
ATOM 843 C C . ALA A 1 107 ? 4.599 -4.649 -12.191 1.00 98.50 107 ALA A C 1
ATOM 845 O O . ALA A 1 107 ? 3.641 -4.428 -11.454 1.00 98.50 107 ALA A O 1
ATOM 846 N N . ARG A 1 108 ? 4.451 -5.141 -13.430 1.00 98.06 108 ARG A N 1
ATOM 847 C CA . ARG A 1 108 ? 3.137 -5.462 -14.013 1.00 98.06 108 ARG A CA 1
ATOM 848 C C . ARG A 1 108 ? 2.406 -6.525 -13.201 1.00 98.06 108 ARG A C 1
ATOM 850 O O . ARG A 1 108 ? 1.248 -6.327 -12.860 1.00 98.06 108 ARG A O 1
ATOM 857 N N . ALA A 1 109 ? 3.092 -7.608 -12.839 1.00 98.19 109 ALA A N 1
ATOM 858 C CA . ALA A 1 109 ? 2.501 -8.671 -12.029 1.00 98.19 109 ALA A CA 1
ATOM 859 C C . ALA A 1 109 ? 1.990 -8.148 -10.676 1.00 98.19 109 ALA A C 1
ATOM 861 O O . ALA A 1 109 ? 0.881 -8.479 -10.269 1.00 98.19 109 ALA A O 1
ATOM 862 N N . LEU A 1 110 ? 2.769 -7.292 -10.002 1.00 98.31 110 LEU A N 1
ATOM 863 C CA . LEU A 1 110 ? 2.339 -6.677 -8.746 1.00 98.31 110 LEU A CA 1
ATOM 864 C C . LEU A 1 110 ? 1.159 -5.715 -8.936 1.00 98.31 110 LEU A C 1
ATOM 866 O O . LEU A 1 110 ? 0.278 -5.674 -8.087 1.00 98.31 110 LEU A O 1
ATOM 870 N N . LEU A 1 111 ? 1.133 -4.926 -10.012 1.00 98.06 111 LEU A N 1
ATOM 871 C CA . LEU A 1 111 ? 0.017 -4.015 -10.288 1.00 98.06 111 LEU A CA 1
ATOM 872 C C . LEU A 1 111 ? -1.300 -4.775 -10.479 1.00 98.06 111 LEU A C 1
ATOM 874 O O . LEU A 1 111 ? -2.319 -4.350 -9.937 1.00 98.06 111 LEU A O 1
ATOM 878 N N . GLU A 1 112 ? -1.267 -5.912 -11.177 1.00 97.19 112 GLU A N 1
ATOM 879 C CA . GLU A 1 112 ? -2.431 -6.795 -11.316 1.00 97.19 112 GLU A CA 1
ATOM 880 C C . GLU A 1 112 ? -2.828 -7.435 -9.978 1.00 97.19 112 GLU A C 1
ATOM 882 O O . GLU A 1 112 ? -4.004 -7.427 -9.623 1.00 97.19 112 GLU A O 1
ATOM 887 N N . GLU A 1 113 ? -1.858 -7.919 -9.191 1.00 96.00 113 GLU A N 1
ATOM 888 C CA . GLU A 1 113 ? -2.088 -8.460 -7.840 1.00 96.00 113 GLU A CA 1
ATOM 889 C C . GLU A 1 113 ? -2.787 -7.429 -6.933 1.00 96.00 113 GLU A C 1
ATOM 891 O O . GLU A 1 113 ? -3.794 -7.728 -6.289 1.00 96.00 113 GLU A O 1
ATOM 896 N N . VAL A 1 114 ? -2.285 -6.190 -6.922 1.00 95.75 114 VAL A N 1
ATOM 897 C CA . VAL A 1 114 ? -2.848 -5.087 -6.132 1.00 95.75 114 VAL A CA 1
ATOM 898 C C . VAL A 1 114 ? -4.237 -4.703 -6.631 1.00 95.75 114 VAL A C 1
ATOM 900 O O . VAL A 1 114 ? -5.124 -4.474 -5.814 1.00 95.75 114 VAL A O 1
ATOM 903 N N . ARG A 1 115 ? -4.447 -4.632 -7.951 1.00 93.12 115 ARG A N 1
ATOM 904 C CA . ARG A 1 115 ? -5.757 -4.329 -8.544 1.00 93.12 115 ARG A CA 1
ATOM 905 C C . ARG A 1 115 ? -6.794 -5.368 -8.126 1.00 93.12 115 ARG A C 1
ATOM 907 O O . ARG A 1 115 ? -7.811 -4.994 -7.552 1.00 93.12 115 ARG A O 1
ATOM 914 N N . ALA A 1 116 ? -6.490 -6.651 -8.317 1.00 92.44 116 ALA A N 1
ATOM 915 C CA . ALA A 1 116 ? -7.377 -7.746 -7.937 1.00 92.44 116 ALA A CA 1
ATOM 916 C C . ALA A 1 116 ? -7.689 -7.744 -6.432 1.00 92.44 116 ALA A C 1
ATOM 918 O O . ALA A 1 116 ? -8.830 -7.963 -6.039 1.00 92.44 116 ALA A O 1
ATOM 919 N N . GLY A 1 117 ? -6.697 -7.449 -5.585 1.00 86.88 117 GLY A N 1
ATOM 920 C CA . GLY A 1 117 ? -6.886 -7.400 -4.135 1.00 86.88 117 GLY A CA 1
ATOM 921 C C . GLY A 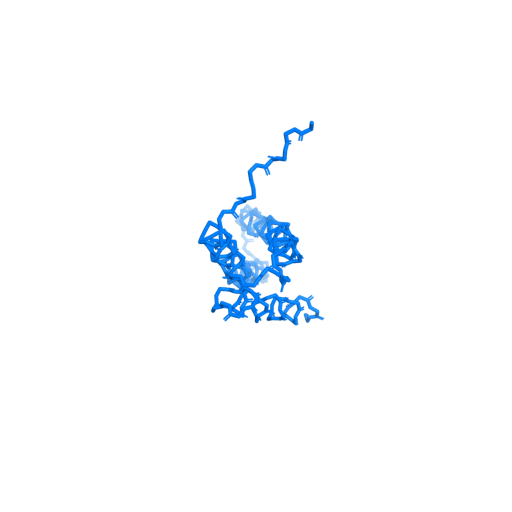1 117 ? -7.623 -6.163 -3.609 1.00 86.88 117 GLY A C 1
ATOM 922 O O . GLY A 1 117 ? -7.999 -6.160 -2.437 1.00 86.88 117 GLY A O 1
ATOM 923 N N . LEU A 1 118 ? -7.789 -5.106 -4.413 1.00 79.75 118 LEU A N 1
ATOM 924 C CA . LEU A 1 118 ? -8.557 -3.901 -4.060 1.00 79.75 118 LEU A CA 1
ATOM 925 C C . LEU A 1 118 ? -9.993 -3.917 -4.607 1.00 79.75 118 LEU A C 1
ATOM 927 O O . LEU A 1 118 ? -10.816 -3.130 -4.147 1.00 79.75 118 LEU A O 1
ATOM 931 N N . GLU A 1 119 ? -10.289 -4.775 -5.584 1.00 69.12 119 GLU A N 1
ATOM 932 C CA . GLU A 1 119 ? -11.642 -4.981 -6.124 1.00 69.12 119 GLU A CA 1
ATOM 933 C C . GLU A 1 119 ? -12.499 -5.926 -5.254 1.00 69.12 119 GLU A C 1
ATOM 935 O O . GLU A 1 119 ? -13.713 -6.002 -5.445 1.00 69.12 119 GLU A O 1
ATOM 940 N N . THR A 1 120 ? -11.874 -6.611 -4.291 1.00 48.59 120 THR A N 1
ATOM 941 C CA . THR A 1 120 ? -12.489 -7.468 -3.258 1.00 48.59 120 THR A CA 1
ATOM 942 C C . THR A 1 120 ? -12.552 -6.778 -1.905 1.00 48.59 120 THR A C 1
ATOM 944 O O . THR A 1 120 ? -13.620 -6.863 -1.263 1.00 48.59 120 THR A O 1
#

Solvent-accessible surface area (backbone atoms only — not comparable to full-atom values): 6513 Å² total; per-residue (Å²): 133,86,74,74,82,74,73,50,49,66,56,48,44,52,51,43,42,52,39,39,52,54,32,53,51,40,60,56,49,49,58,55,35,50,50,50,29,54,48,37,50,53,50,47,52,50,38,60,74,72,66,54,56,70,68,60,50,52,52,47,50,51,53,31,49,53,38,46,51,48,41,54,51,44,52,54,53,35,51,51,35,46,53,53,37,52,53,51,47,69,71,40,53,84,36,86,74,34,54,84,34,68,40,53,54,51,37,53,54,47,52,53,52,52,51,60,65,69,80,108

Foldseek 3Di:
DPDDPDPPLVSLLVVLQVLLVQLVVLLVVLVVLVVQLVVLVVVLVVCVVVVHDPVVSVVSVVVSVVSVVVNVVSVVSNVVSLVVSVVSLVVCCPPPSHVPDPSSVSSVVSSVVSVVVVVD

pLDDT: mean 92.6, std 12.38, range [36.34, 98.69]